Protein AF-A0A9P9IGJ9-F1 (afdb_monomer_lite)

Organism: NCBI:txid307937

Structure (mmCIF, N/CA/C/O backbone):
data_AF-A0A9P9IGJ9-F1
#
_entry.id   AF-A0A9P9IGJ9-F1
#
loop_
_atom_site.group_PDB
_atom_site.id
_atom_site.type_symbol
_atom_site.label_atom_id
_atom_site.label_alt_id
_atom_site.label_comp_id
_atom_site.label_asym_id
_atom_site.label_entity_id
_atom_site.label_seq_id
_atom_site.pdbx_PDB_ins_code
_atom_site.Cartn_x
_atom_site.Cartn_y
_atom_site.Cartn_z
_atom_site.occupancy
_atom_site.B_iso_or_equiv
_atom_site.auth_seq_id
_atom_site.auth_comp_id
_atom_site.auth_asym_id
_atom_site.auth_atom_id
_atom_site.pdbx_PDB_model_num
ATOM 1 N N . MET A 1 1 ? 9.001 7.731 -13.304 1.00 61.12 1 MET A N 1
ATOM 2 C CA . MET A 1 1 ? 9.177 6.287 -13.015 1.00 61.12 1 MET A CA 1
ATOM 3 C C . MET A 1 1 ? 9.022 5.970 -11.526 1.00 61.12 1 MET A C 1
ATOM 5 O O . MET A 1 1 ? 7.991 5.430 -11.162 1.00 61.12 1 MET A O 1
ATOM 9 N N . THR A 1 2 ? 9.947 6.361 -10.640 1.00 75.62 2 THR A N 1
ATOM 10 C CA . THR A 1 2 ? 9.779 6.184 -9.177 1.00 75.62 2 THR A CA 1
ATOM 11 C C . THR A 1 2 ? 8.713 7.102 -8.580 1.00 75.62 2 THR A C 1
ATOM 13 O O . THR A 1 2 ? 7.944 6.659 -7.740 1.00 75.62 2 THR A O 1
ATOM 16 N N . HIS A 1 3 ? 8.606 8.346 -9.056 1.00 80.56 3 HIS A N 1
ATOM 17 C CA . HIS A 1 3 ? 7.584 9.293 -8.589 1.00 80.56 3 HIS A CA 1
ATOM 18 C C . HIS A 1 3 ? 6.147 8.774 -8.787 1.00 80.56 3 HIS A C 1
ATOM 20 O O . HIS A 1 3 ? 5.355 8.802 -7.856 1.00 80.56 3 HIS A O 1
ATOM 26 N N . GLU A 1 4 ? 5.828 8.228 -9.967 1.00 83.50 4 GLU A N 1
ATOM 27 C CA . GLU A 1 4 ? 4.518 7.605 -10.241 1.00 83.50 4 GLU A CA 1
ATOM 28 C C . GLU A 1 4 ? 4.228 6.422 -9.316 1.00 83.50 4 GLU A C 1
ATOM 30 O O . GLU A 1 4 ? 3.097 6.229 -8.888 1.00 83.50 4 GLU A O 1
ATOM 35 N N . PHE A 1 5 ? 5.249 5.616 -9.008 1.00 84.62 5 PHE A N 1
ATOM 36 C CA . PHE A 1 5 ? 5.089 4.487 -8.098 1.00 84.62 5 PHE A CA 1
ATOM 37 C C . PHE A 1 5 ? 4.781 4.953 -6.667 1.00 84.62 5 PHE A C 1
ATOM 39 O O . PHE A 1 5 ? 3.953 4.342 -6.000 1.00 84.62 5 PHE A O 1
ATOM 46 N N . LEU A 1 6 ? 5.421 6.040 -6.225 1.00 88.50 6 LEU A N 1
ATOM 47 C CA . LEU A 1 6 ? 5.303 6.584 -4.871 1.00 88.50 6 LEU A CA 1
ATOM 48 C C . LEU A 1 6 ? 4.070 7.472 -4.664 1.00 88.50 6 LEU A C 1
ATOM 50 O O . LEU A 1 6 ? 3.716 7.757 -3.524 1.00 88.50 6 LEU A O 1
ATOM 54 N N . GLN A 1 7 ? 3.405 7.904 -5.734 1.00 89.62 7 GLN A N 1
ATOM 55 C CA . GLN A 1 7 ? 2.264 8.813 -5.643 1.00 89.62 7 GLN A CA 1
ATOM 56 C C . GLN A 1 7 ? 1.125 8.285 -4.744 1.00 89.62 7 GLN A C 1
ATOM 58 O O . GLN A 1 7 ? 0.669 9.059 -3.902 1.00 89.62 7 GLN A O 1
ATOM 63 N N . PRO A 1 8 ? 0.705 7.004 -4.816 1.00 87.62 8 PRO A N 1
ATOM 64 C CA . PRO A 1 8 ? -0.302 6.465 -3.898 1.00 87.62 8 PRO A CA 1
ATOM 65 C C . PRO A 1 8 ? 0.144 6.473 -2.429 1.00 87.62 8 PRO A C 1
ATOM 67 O O . PRO A 1 8 ? -0.658 6.754 -1.549 1.00 87.62 8 PRO A O 1
ATOM 70 N N . PHE A 1 9 ? 1.435 6.249 -2.154 1.00 86.00 9 PHE A N 1
ATOM 71 C CA . PHE A 1 9 ? 1.984 6.298 -0.791 1.00 86.00 9 PHE A CA 1
ATOM 72 C C . PHE A 1 9 ? 1.933 7.707 -0.213 1.00 86.00 9 PHE A C 1
ATOM 74 O O . PHE A 1 9 ? 1.643 7.884 0.967 1.00 86.00 9 PHE A O 1
ATOM 81 N N . TYR A 1 10 ? 2.209 8.711 -1.045 1.00 86.50 10 TYR A N 1
ATOM 82 C CA . TYR A 1 10 ? 2.120 10.105 -0.635 1.00 86.50 10 TYR A CA 1
ATOM 83 C C . TYR A 1 10 ? 0.679 10.497 -0.279 1.00 86.50 10 TYR A C 1
ATOM 85 O O . TYR A 1 10 ? 0.466 11.099 0.769 1.00 86.50 10 TYR A O 1
ATOM 93 N N . GLN A 1 11 ? -0.303 10.099 -1.097 1.00 86.19 11 GLN A N 1
ATOM 94 C CA . GLN A 1 11 ? -1.723 10.364 -0.820 1.00 86.19 11 GLN A CA 1
ATOM 95 C C . GLN A 1 11 ? -2.194 9.654 0.453 1.00 86.19 11 GLN A C 1
ATOM 97 O O . GLN A 1 11 ? -2.672 10.320 1.366 1.00 86.19 11 GLN A O 1
ATOM 102 N N . ALA A 1 12 ? -1.935 8.348 0.572 1.00 87.44 12 ALA A N 1
ATOM 103 C CA . ALA A 1 12 ? -2.291 7.581 1.764 1.00 87.44 12 ALA A CA 1
ATOM 104 C C . ALA A 1 12 ? -1.669 8.174 3.041 1.00 87.44 12 ALA A C 1
ATOM 106 O O . ALA A 1 12 ? -2.310 8.235 4.084 1.00 87.44 12 ALA A O 1
ATOM 107 N N . THR A 1 13 ? -0.427 8.666 2.965 1.00 86.88 13 THR A N 1
ATOM 108 C CA . THR A 1 13 ? 0.234 9.310 4.110 1.00 86.88 13 THR A CA 1
ATOM 109 C C . THR A 1 13 ? -0.446 10.620 4.508 1.00 86.88 13 THR A C 1
ATOM 111 O O . THR A 1 13 ? -0.585 10.882 5.700 1.00 86.88 13 THR A O 1
ATOM 114 N N . LEU A 1 14 ? -0.864 11.447 3.545 1.00 86.19 14 LEU A N 1
ATOM 115 C CA . LEU A 1 14 ? -1.574 12.696 3.837 1.00 86.19 14 LEU A CA 1
ATOM 116 C C . LEU A 1 14 ? -2.939 12.436 4.479 1.00 86.19 14 LEU A C 1
ATOM 118 O O . LEU A 1 14 ? -3.281 13.096 5.454 1.00 86.19 14 LEU A O 1
ATOM 122 N N . GLU A 1 15 ? -3.691 11.464 3.966 1.00 83.00 15 GLU A N 1
ATOM 123 C CA . GLU A 1 15 ? -5.005 11.088 4.503 1.00 83.00 15 GLU A CA 1
ATOM 124 C C . GLU A 1 15 ? -4.899 10.572 5.942 1.00 83.00 15 GLU A C 1
ATOM 126 O O . GLU A 1 15 ? -5.661 10.980 6.816 1.00 83.00 15 GLU A O 1
ATOM 131 N N . GLN A 1 16 ? -3.891 9.744 6.210 1.00 79.44 16 GLN A N 1
ATOM 132 C CA . GLN A 1 16 ? -3.652 9.150 7.522 1.00 79.44 16 GLN A CA 1
ATOM 133 C C . GLN A 1 16 ? -3.204 10.160 8.595 1.00 79.44 16 GLN A C 1
ATOM 135 O O . GLN A 1 16 ? -3.309 9.891 9.789 1.00 79.44 16 GLN A O 1
ATOM 140 N N . GLN A 1 17 ? -2.649 11.305 8.192 1.00 82.25 17 GLN A N 1
ATOM 141 C CA . GLN A 1 17 ? -2.182 12.347 9.116 1.00 82.25 17 GLN A CA 1
ATOM 142 C C . GLN A 1 17 ? -3.311 13.243 9.635 1.00 82.25 17 GLN A C 1
ATOM 144 O O . GLN A 1 17 ? -3.081 14.069 10.521 1.00 82.25 17 GLN A O 1
ATOM 149 N N . MET A 1 18 ? -4.517 13.107 9.086 1.00 77.00 18 MET A N 1
ATOM 150 C CA . MET A 1 18 ? -5.662 13.921 9.468 1.00 77.00 18 MET A CA 1
ATOM 151 C C . MET A 1 18 ? -6.251 13.455 10.806 1.00 77.00 18 MET A C 1
ATOM 153 O O . MET A 1 18 ? -6.248 12.272 11.127 1.00 77.00 18 MET A O 1
ATOM 157 N N . GLU A 1 19 ? -6.818 14.385 11.581 1.00 72.25 19 GLU A N 1
ATOM 158 C CA . GLU A 1 19 ? -7.412 14.103 12.905 1.00 72.25 19 GLU A CA 1
ATOM 159 C C . GLU A 1 19 ? -8.567 13.082 12.851 1.00 72.25 19 GLU A C 1
ATOM 161 O O . GLU A 1 19 ? -8.858 12.398 13.827 1.00 72.25 19 GLU A O 1
ATOM 166 N N . TRP A 1 20 ? -9.206 12.957 11.690 1.00 70.88 20 TRP A N 1
ATOM 167 C CA . TRP A 1 20 ? -10.318 12.047 11.416 1.00 70.88 20 TRP A CA 1
ATOM 168 C C . TRP A 1 20 ? -9.887 10.738 10.738 1.00 70.88 20 TRP A C 1
ATOM 170 O O . TRP A 1 20 ? -10.748 9.984 10.287 1.00 70.88 20 TRP A O 1
ATOM 180 N N . ALA A 1 21 ? -8.582 10.454 10.674 1.00 75.12 21 ALA A N 1
ATOM 181 C CA . ALA A 1 21 ? -8.084 9.178 10.180 1.00 75.12 21 ALA A CA 1
ATOM 182 C C . ALA A 1 21 ? -8.585 8.030 11.069 1.00 75.12 21 ALA A C 1
ATOM 184 O O . ALA A 1 21 ? -8.418 8.026 12.291 1.00 75.12 21 ALA A O 1
ATOM 185 N N . SER A 1 22 ? -9.209 7.044 10.438 1.00 76.44 22 SER A N 1
ATOM 186 C CA . SER A 1 22 ? -9.854 5.911 11.102 1.00 76.44 22 SER A CA 1
ATOM 187 C C . SER A 1 22 ? -9.221 4.591 10.675 1.00 76.44 22 SER A C 1
ATOM 189 O O . SER A 1 22 ? -8.629 4.495 9.602 1.00 76.44 22 SER A O 1
ATOM 191 N N . ILE A 1 23 ? -9.323 3.563 11.528 1.00 76.62 23 ILE A N 1
ATOM 192 C CA . ILE A 1 23 ? -8.699 2.245 11.303 1.00 76.62 23 ILE A CA 1
ATOM 193 C C . ILE A 1 23 ? -9.167 1.609 9.983 1.00 76.62 23 ILE A C 1
ATOM 195 O O . ILE A 1 23 ? -8.380 0.960 9.302 1.00 76.62 23 ILE A O 1
ATOM 199 N N . ASP A 1 24 ? -10.420 1.815 9.590 1.00 73.31 24 ASP A N 1
ATOM 200 C CA . ASP A 1 24 ? -10.969 1.343 8.319 1.00 73.31 24 ASP A CA 1
ATOM 201 C C . ASP A 1 24 ? -10.341 2.019 7.095 1.00 73.31 24 ASP A C 1
ATOM 203 O O . ASP A 1 24 ? -9.984 1.322 6.147 1.00 73.31 24 ASP A O 1
ATOM 207 N N . GLN A 1 25 ? -10.106 3.333 7.139 1.00 79.31 25 GLN A N 1
ATOM 208 C CA . GLN A 1 25 ? -9.392 4.047 6.073 1.00 79.31 25 GLN A CA 1
ATOM 209 C C . GLN A 1 25 ? -7.945 3.563 5.935 1.00 79.31 25 GLN A C 1
ATOM 211 O O . GLN A 1 25 ? -7.427 3.454 4.825 1.00 79.31 25 GLN A O 1
ATOM 216 N N . VAL A 1 26 ? -7.298 3.203 7.051 1.00 81.81 26 VAL A N 1
ATOM 217 C CA . VAL A 1 26 ? -5.961 2.587 7.019 1.00 81.81 26 VAL A CA 1
ATOM 218 C C . VAL A 1 26 ? -5.981 1.291 6.223 1.00 81.81 26 VAL A C 1
ATOM 220 O O . VAL A 1 26 ? -5.080 1.051 5.425 1.00 81.81 26 VAL A O 1
ATOM 223 N N . LEU A 1 27 ? -7.002 0.458 6.441 1.00 78.62 27 LEU A N 1
ATOM 224 C CA . LEU A 1 27 ? -7.131 -0.833 5.772 1.00 78.62 27 LEU A CA 1
ATOM 225 C C . LEU A 1 27 ? -7.359 -0.660 4.273 1.00 78.62 27 LEU A C 1
ATOM 227 O O . LEU A 1 27 ? -6.683 -1.306 3.478 1.00 78.62 27 LEU A O 1
ATOM 231 N N . GLU A 1 28 ? -8.230 0.269 3.884 1.00 82.31 28 GLU A N 1
ATOM 232 C CA . GLU A 1 28 ? -8.448 0.592 2.470 1.00 82.31 28 GLU A CA 1
ATOM 233 C C . GLU A 1 28 ? -7.172 1.099 1.799 1.00 82.31 28 GLU A C 1
ATOM 235 O O . GLU A 1 28 ? -6.814 0.654 0.707 1.00 82.31 28 GLU A O 1
ATOM 240 N N . ASN A 1 29 ? -6.428 1.966 2.482 1.00 85.81 29 ASN A N 1
ATOM 241 C CA . ASN A 1 29 ? -5.150 2.451 1.986 1.00 85.81 29 ASN A CA 1
ATOM 242 C C . ASN A 1 29 ? -4.109 1.331 1.878 1.00 85.81 29 ASN A C 1
ATOM 244 O O . ASN A 1 29 ? -3.369 1.279 0.895 1.00 85.81 29 ASN A O 1
ATOM 248 N N . MET A 1 30 ? -4.070 0.390 2.821 1.00 84.69 30 MET A N 1
ATOM 249 C CA . MET A 1 30 ? -3.206 -0.788 2.717 1.00 84.69 30 MET A CA 1
ATOM 250 C C . MET A 1 30 ? -3.569 -1.672 1.515 1.00 84.69 30 MET A C 1
ATOM 252 O O . MET A 1 30 ? -2.654 -2.087 0.799 1.00 84.69 30 MET A O 1
ATOM 256 N N . ASP A 1 31 ? -4.861 -1.876 1.229 1.00 84.81 31 ASP A N 1
ATOM 257 C CA . ASP A 1 31 ? -5.328 -2.655 0.070 1.00 84.81 31 ASP A CA 1
ATOM 258 C C . ASP A 1 31 ? -4.899 -1.989 -1.251 1.00 84.81 31 ASP A C 1
ATOM 260 O O . ASP A 1 31 ? -4.366 -2.642 -2.157 1.00 84.81 31 ASP A O 1
ATOM 264 N N . ILE A 1 32 ? -5.055 -0.663 -1.344 1.00 88.44 32 ILE A N 1
ATOM 265 C CA . ILE A 1 32 ? -4.631 0.137 -2.504 1.00 88.44 32 ILE A CA 1
ATOM 266 C C . ILE A 1 32 ? -3.116 0.027 -2.720 1.00 88.44 32 ILE A C 1
ATOM 268 O O . ILE A 1 32 ? -2.652 -0.178 -3.848 1.00 88.44 32 ILE A O 1
ATOM 272 N N . LEU A 1 33 ? -2.323 0.147 -1.650 1.00 89.81 33 LEU A N 1
ATOM 273 C CA . LEU A 1 33 ? -0.865 0.036 -1.729 1.00 89.81 33 LEU A CA 1
ATOM 274 C C . LEU A 1 33 ? -0.422 -1.382 -2.105 1.00 89.81 33 LEU A C 1
ATOM 276 O O . LEU A 1 33 ? 0.521 -1.536 -2.886 1.00 89.81 33 LEU A O 1
ATOM 280 N N . PHE A 1 34 ? -1.109 -2.413 -1.612 1.00 87.81 34 PHE A N 1
ATOM 281 C CA . PHE A 1 34 ? -0.836 -3.799 -1.983 1.00 87.81 34 PHE A CA 1
ATOM 282 C C . PHE A 1 34 ? -1.049 -4.023 -3.484 1.00 87.81 34 PHE A C 1
ATOM 284 O O . PHE A 1 34 ? -0.136 -4.492 -4.171 1.00 87.81 34 PHE A O 1
ATOM 291 N N . LEU A 1 35 ? -2.191 -3.583 -4.023 1.00 88.62 35 LEU A N 1
ATOM 292 C CA . LEU A 1 35 ? -2.491 -3.653 -5.456 1.00 88.62 35 LEU A CA 1
ATOM 293 C C . LEU A 1 35 ? -1.461 -2.883 -6.302 1.00 88.62 35 LEU A C 1
ATOM 295 O O . LEU A 1 35 ? -1.035 -3.350 -7.361 1.00 88.62 35 LEU A O 1
ATOM 299 N N . GLN A 1 36 ? -1.005 -1.722 -5.826 1.00 90.94 36 GLN A N 1
ATOM 300 C CA . GLN A 1 36 ? 0.044 -0.949 -6.493 1.00 90.94 36 GLN A CA 1
ATOM 301 C C . GLN A 1 36 ? 1.364 -1.731 -6.591 1.00 90.94 36 GLN A C 1
ATOM 303 O O . GLN A 1 36 ? 2.022 -1.694 -7.635 1.00 90.94 36 GLN A O 1
ATOM 308 N N . PHE A 1 37 ? 1.753 -2.469 -5.546 1.00 90.25 37 PHE A N 1
ATOM 309 C CA . PHE A 1 37 ? 2.912 -3.362 -5.606 1.00 90.25 37 PHE A CA 1
ATOM 310 C C . PHE A 1 37 ? 2.704 -4.520 -6.591 1.00 90.25 37 PHE A C 1
ATOM 312 O O . PHE A 1 37 ? 3.639 -4.880 -7.310 1.00 90.25 37 PHE A O 1
ATOM 319 N N . GLU A 1 38 ? 1.499 -5.088 -6.676 1.00 90.06 38 GLU A N 1
ATOM 320 C CA . GLU A 1 38 ? 1.194 -6.149 -7.643 1.00 90.06 38 GLU A CA 1
ATOM 321 C C . GLU A 1 38 ? 1.317 -5.684 -9.089 1.00 90.06 38 GLU A C 1
ATOM 323 O O . GLU A 1 38 ? 2.025 -6.306 -9.887 1.00 90.06 38 GLU A O 1
ATOM 328 N N . ASN A 1 39 ? 0.744 -4.524 -9.393 1.00 90.56 39 ASN A N 1
ATOM 329 C CA . ASN A 1 39 ? 0.873 -3.890 -10.699 1.00 90.56 39 ASN A CA 1
ATOM 330 C C . ASN A 1 39 ? 2.333 -3.524 -11.008 1.00 90.56 39 ASN A C 1
ATOM 332 O O . ASN A 1 39 ? 2.800 -3.674 -12.141 1.00 90.56 39 ASN A O 1
ATOM 336 N N . ALA A 1 40 ? 3.088 -3.083 -9.999 1.00 89.19 40 ALA A N 1
ATOM 337 C CA . ALA A 1 40 ? 4.497 -2.736 -10.140 1.00 89.19 40 ALA A CA 1
ATOM 338 C C . ALA A 1 40 ? 5.392 -3.949 -10.448 1.00 89.19 40 ALA A C 1
ATOM 340 O O . ALA A 1 40 ? 6.361 -3.784 -11.193 1.00 89.19 40 ALA A O 1
ATOM 341 N N . LYS A 1 41 ? 5.064 -5.155 -9.953 1.00 88.69 41 LYS A N 1
ATOM 342 C CA . LYS A 1 41 ? 5.783 -6.398 -10.308 1.00 88.69 41 LYS A CA 1
ATOM 343 C C . LYS A 1 41 ? 5.751 -6.637 -11.821 1.00 88.69 41 LYS A C 1
ATOM 345 O O . LYS A 1 41 ? 6.776 -6.973 -12.406 1.00 88.69 41 LYS A O 1
ATOM 350 N N . VAL A 1 42 ? 4.603 -6.396 -12.459 1.00 91.25 42 VAL A N 1
ATOM 351 C CA . VAL A 1 42 ? 4.440 -6.535 -13.916 1.00 91.25 42 VAL A CA 1
ATOM 352 C C . VAL A 1 42 ? 5.082 -5.358 -14.656 1.00 91.25 42 VAL A C 1
ATOM 354 O O . VAL A 1 42 ? 5.892 -5.563 -15.559 1.00 91.25 42 VAL A O 1
ATOM 357 N N .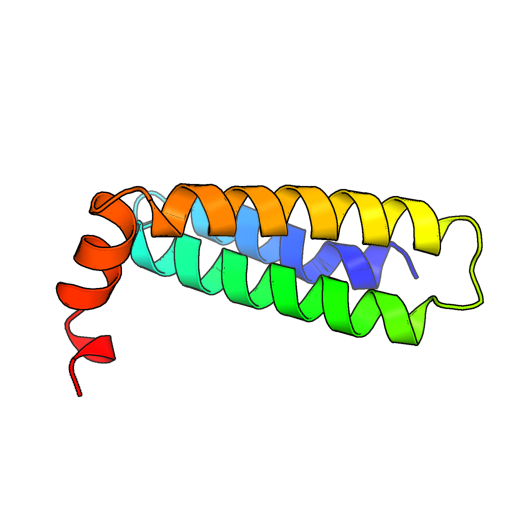 LYS A 1 43 ? 4.781 -4.115 -14.248 1.00 89.81 43 LYS A N 1
ATOM 358 C CA . LYS A 1 43 ? 5.249 -2.886 -14.923 1.00 89.81 43 LYS A CA 1
ATOM 359 C C . LYS A 1 43 ? 6.775 -2.749 -14.926 1.00 89.81 43 LYS A C 1
ATOM 361 O O . LYS A 1 43 ? 7.340 -2.218 -15.879 1.00 89.81 43 LYS A O 1
ATOM 366 N N . TYR A 1 44 ? 7.445 -3.205 -13.868 1.00 88.44 44 TYR A N 1
ATOM 367 C CA . TYR A 1 44 ? 8.889 -3.042 -13.693 1.00 88.44 44 TYR A CA 1
ATOM 368 C C . TYR A 1 44 ? 9.682 -4.346 -13.791 1.00 88.44 44 TYR A C 1
ATOM 370 O O . TYR A 1 44 ? 10.852 -4.344 -13.419 1.00 88.44 44 TYR A O 1
ATOM 378 N N . ALA A 1 45 ? 9.109 -5.422 -14.341 1.00 86.56 45 ALA A N 1
ATOM 379 C CA . ALA A 1 45 ? 9.756 -6.735 -14.439 1.00 86.56 45 ALA A CA 1
ATOM 380 C C . ALA A 1 45 ? 11.163 -6.698 -15.075 1.00 86.56 45 ALA A C 1
ATOM 382 O O . ALA A 1 45 ? 12.047 -7.459 -14.692 1.00 86.56 45 ALA A O 1
ATOM 383 N N . HIS A 1 46 ? 11.399 -5.778 -16.015 1.00 88.75 46 HIS A N 1
ATOM 384 C CA . HIS A 1 46 ? 12.684 -5.618 -16.706 1.00 88.75 46 HIS A CA 1
ATOM 385 C C . HIS A 1 46 ? 13.602 -4.542 -16.097 1.00 88.75 46 HIS A C 1
ATOM 387 O O . HIS A 1 46 ? 14.683 -4.280 -16.618 1.00 88.75 46 HIS A O 1
ATOM 393 N N . ASN A 1 47 ? 13.200 -3.904 -14.993 1.00 88.62 47 ASN A N 1
ATOM 394 C CA . ASN A 1 47 ? 14.001 -2.904 -14.293 1.00 88.62 47 ASN A CA 1
ATOM 395 C C . ASN A 1 47 ? 14.623 -3.520 -13.033 1.00 88.62 47 ASN A C 1
ATOM 397 O O . ASN A 1 47 ? 14.030 -3.489 -11.955 1.00 88.62 47 ASN A O 1
ATOM 401 N N . ALA A 1 48 ? 15.849 -4.032 -13.165 1.00 84.62 48 ALA A N 1
ATOM 402 C CA . ALA A 1 48 ? 16.562 -4.751 -12.104 1.00 84.62 48 ALA A CA 1
ATOM 403 C C . ALA A 1 48 ? 16.642 -3.994 -10.763 1.00 84.62 48 ALA A C 1
ATOM 405 O O . ALA A 1 48 ? 16.616 -4.609 -9.699 1.00 84.62 48 ALA A O 1
ATOM 406 N N . ARG A 1 49 ? 16.700 -2.655 -10.794 1.00 84.50 49 ARG A N 1
ATOM 407 C CA . ARG A 1 49 ? 16.717 -1.832 -9.577 1.00 84.50 49 ARG A CA 1
ATOM 408 C C . ARG A 1 49 ? 15.348 -1.796 -8.897 1.00 84.50 49 ARG A C 1
ATOM 410 O O . ARG A 1 49 ? 15.273 -1.894 -7.678 1.00 84.50 49 ARG A O 1
ATOM 417 N N . MET A 1 50 ? 14.282 -1.641 -9.678 1.00 86.75 50 MET A N 1
ATOM 418 C CA . MET A 1 50 ? 12.915 -1.538 -9.160 1.00 86.75 50 MET A CA 1
ATOM 419 C C . MET A 1 50 ? 12.373 -2.881 -8.675 1.00 86.75 50 MET A C 1
ATOM 421 O O . MET A 1 50 ? 11.676 -2.895 -7.667 1.00 86.75 50 MET A O 1
ATOM 425 N N . VAL A 1 51 ? 12.711 -3.993 -9.340 1.00 89.38 51 VAL A N 1
ATOM 426 C CA . VAL A 1 51 ? 12.226 -5.337 -8.973 1.00 89.38 51 VAL A CA 1
ATOM 427 C C . VAL A 1 51 ? 12.503 -5.634 -7.501 1.00 89.38 51 VAL A C 1
ATOM 429 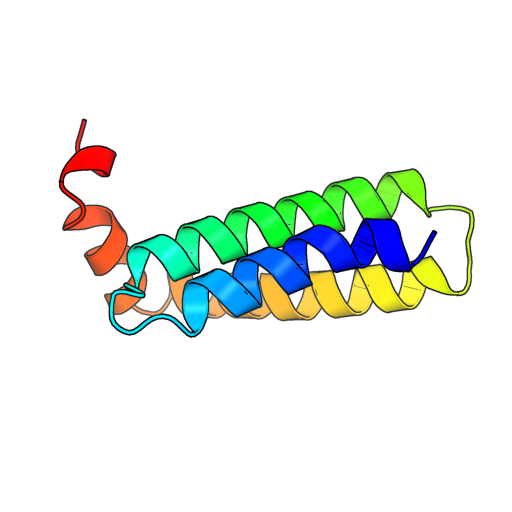O O . VAL A 1 51 ? 11.575 -5.944 -6.760 1.00 89.38 51 VAL A O 1
ATOM 432 N N . ASN A 1 52 ? 13.741 -5.447 -7.038 1.00 88.12 52 ASN A N 1
ATOM 433 C CA . ASN A 1 52 ? 14.096 -5.736 -5.646 1.00 88.12 52 ASN A CA 1
ATOM 434 C C . ASN A 1 52 ? 13.330 -4.849 -4.652 1.00 88.12 52 ASN A C 1
ATOM 436 O O . ASN A 1 52 ? 12.827 -5.342 -3.646 1.00 88.12 52 ASN A O 1
ATOM 440 N N . SER A 1 53 ? 13.193 -3.552 -4.940 1.00 87.62 53 SER A N 1
ATOM 441 C CA . SER A 1 53 ? 12.451 -2.626 -4.075 1.00 87.62 53 SER A CA 1
ATOM 442 C C . SER A 1 53 ? 10.953 -2.944 -4.019 1.00 87.62 53 SER A C 1
ATOM 444 O O . SER A 1 53 ? 10.362 -2.914 -2.942 1.00 87.62 53 SER A O 1
ATOM 446 N N . VAL A 1 54 ? 10.347 -3.288 -5.160 1.00 90.31 54 VAL A N 1
ATOM 447 C CA . VAL A 1 54 ? 8.934 -3.685 -5.260 1.00 90.31 54 VAL A CA 1
ATOM 448 C C . VAL A 1 54 ? 8.692 -4.996 -4.515 1.00 90.31 54 VAL A C 1
ATOM 450 O O . VAL A 1 54 ? 7.749 -5.082 -3.735 1.00 90.31 54 VAL A O 1
ATOM 453 N N . HIS A 1 55 ? 9.564 -5.992 -4.689 1.00 89.88 55 HIS A N 1
ATOM 454 C CA . HIS A 1 55 ? 9.464 -7.264 -3.974 1.00 89.88 55 HIS A CA 1
ATOM 455 C C . HIS A 1 55 ? 9.588 -7.091 -2.458 1.00 89.88 55 HIS A C 1
ATOM 457 O O . HIS A 1 55 ? 8.800 -7.678 -1.720 1.00 89.88 55 HIS A O 1
ATOM 463 N N . MET A 1 56 ? 10.528 -6.265 -1.990 1.00 90.31 56 MET A N 1
ATOM 464 C CA . MET A 1 56 ? 10.685 -6.005 -0.557 1.00 90.31 56 MET A CA 1
ATOM 465 C C . MET A 1 56 ? 9.469 -5.298 0.042 1.00 90.31 56 MET A C 1
ATOM 467 O O . MET A 1 56 ? 8.988 -5.713 1.093 1.00 90.31 56 MET A O 1
ATOM 471 N N . GLY A 1 57 ? 8.945 -4.263 -0.620 1.00 88.62 57 GLY A N 1
ATOM 472 C CA . GLY A 1 57 ? 7.762 -3.555 -0.128 1.00 88.62 57 GLY A CA 1
ATOM 473 C C . GLY A 1 57 ? 6.502 -4.428 -0.128 1.00 88.62 57 GLY A C 1
ATOM 474 O O . GLY A 1 57 ? 5.770 -4.445 0.860 1.00 88.62 57 GLY A O 1
ATOM 475 N N . TRP A 1 58 ? 6.309 -5.236 -1.176 1.00 91.38 58 TRP A N 1
ATOM 476 C CA . TRP A 1 58 ? 5.234 -6.230 -1.231 1.00 91.38 58 TRP A CA 1
ATOM 477 C C . TRP A 1 58 ? 5.350 -7.268 -0.106 1.00 91.38 58 TRP A C 1
ATOM 479 O O . TRP A 1 58 ? 4.355 -7.585 0.540 1.00 91.38 58 TRP A O 1
ATOM 489 N N . TRP A 1 59 ? 6.560 -7.771 0.170 1.00 90.31 59 TRP A N 1
ATOM 490 C CA . TRP A 1 59 ? 6.797 -8.752 1.234 1.00 90.31 59 TRP A CA 1
ATOM 491 C C . TRP A 1 59 ? 6.459 -8.200 2.623 1.00 90.31 59 TRP A C 1
ATOM 493 O O . TRP A 1 59 ? 5.817 -8.891 3.412 1.00 90.31 59 TRP A O 1
ATOM 503 N N . VAL A 1 60 ? 6.831 -6.947 2.911 1.00 88.06 60 VAL A N 1
ATOM 504 C CA . VAL A 1 60 ? 6.483 -6.292 4.182 1.00 88.06 60 VAL A CA 1
ATOM 505 C C . VAL A 1 60 ? 4.966 -6.186 4.340 1.00 88.06 60 VAL A C 1
ATOM 507 O O . VAL A 1 60 ? 4.442 -6.592 5.373 1.00 88.06 60 VAL A O 1
ATOM 510 N N . LEU A 1 61 ? 4.245 -5.705 3.322 1.00 84.62 61 LEU A N 1
ATOM 511 C CA . LEU A 1 61 ? 2.779 -5.628 3.376 1.00 84.62 61 LEU A CA 1
ATOM 512 C C . LEU A 1 61 ? 2.132 -7.009 3.509 1.00 84.62 61 LEU A C 1
ATOM 514 O O . LEU A 1 61 ? 1.235 -7.180 4.325 1.00 84.62 61 LEU A O 1
ATOM 518 N N . SER A 1 62 ? 2.623 -8.012 2.779 1.00 84.88 62 SER A N 1
ATOM 519 C CA . SER A 1 62 ? 2.148 -9.394 2.910 1.00 84.88 62 SER A CA 1
ATOM 520 C C . SER A 1 62 ? 2.300 -9.918 4.341 1.00 84.88 62 SER A C 1
ATOM 522 O O . SER A 1 62 ? 1.402 -10.597 4.831 1.00 84.88 62 SER A O 1
ATOM 524 N N . LYS A 1 63 ? 3.392 -9.570 5.034 1.00 84.75 63 LYS A N 1
ATOM 525 C CA . LYS A 1 63 ? 3.574 -9.915 6.449 1.00 84.75 63 LYS A CA 1
ATOM 526 C C . LYS A 1 63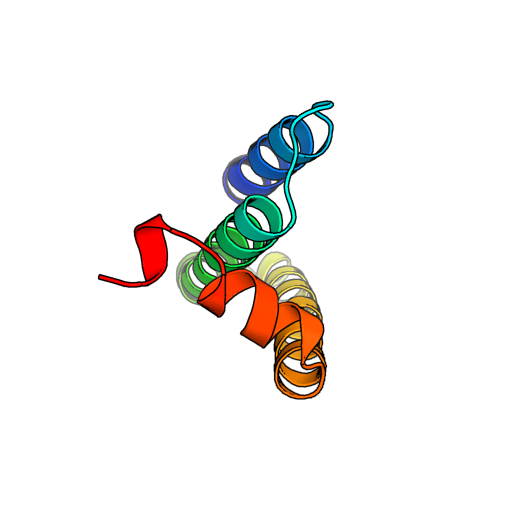 ? 2.594 -9.196 7.364 1.00 84.75 63 LYS A C 1
ATOM 528 O O . LYS A 1 63 ? 2.096 -9.813 8.299 1.00 84.75 63 LYS A O 1
ATOM 533 N N . TYR A 1 64 ? 2.282 -7.935 7.082 1.00 79.25 64 TYR A N 1
ATOM 534 C CA . TYR A 1 64 ? 1.236 -7.228 7.814 1.00 79.25 64 TYR A CA 1
ATOM 535 C C . TYR A 1 64 ? -0.130 -7.905 7.664 1.00 79.25 64 TYR A C 1
ATOM 537 O O . TYR A 1 64 ? -0.804 -8.058 8.676 1.00 79.25 64 TYR A O 1
ATOM 545 N N . TYR A 1 65 ? -0.501 -8.370 6.464 1.00 76.56 65 TYR A N 1
ATOM 546 C CA . TYR A 1 65 ? -1.749 -9.120 6.272 1.00 76.56 65 TYR A CA 1
ATOM 547 C C . TYR A 1 65 ? -1.745 -10.476 6.989 1.00 76.56 65 TYR A C 1
ATOM 549 O O . TYR A 1 65 ? -2.711 -10.839 7.654 1.00 76.56 65 TYR A O 1
ATOM 557 N N . GLU A 1 66 ? -0.628 -11.205 6.922 1.00 80.50 66 GLU A N 1
ATOM 558 C CA . GLU A 1 66 ? -0.481 -12.495 7.609 1.00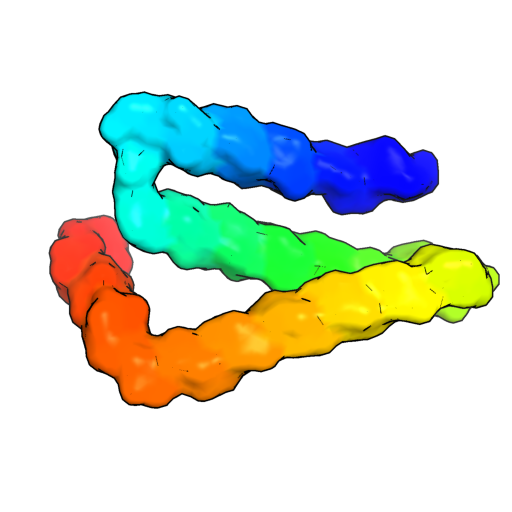 80.50 66 GLU A CA 1
ATOM 559 C C . GLU A 1 66 ? -0.643 -12.361 9.134 1.00 80.50 66 GLU A C 1
ATOM 561 O O . GLU A 1 66 ? -1.203 -13.241 9.787 1.00 80.50 66 GLU A O 1
ATOM 566 N N . GLU A 1 67 ? -0.162 -11.260 9.716 1.00 75.88 67 GLU A N 1
ATOM 567 C CA . GLU A 1 67 ? -0.336 -10.959 11.138 1.00 75.88 67 GLU A CA 1
ATOM 568 C C . GLU A 1 67 ? -1.706 -10.335 11.451 1.00 75.88 67 GLU A C 1
ATOM 570 O O . GLU A 1 67 ? -2.262 -10.594 12.521 1.00 75.88 67 GLU A O 1
ATOM 575 N N . SER A 1 68 ? -2.295 -9.553 10.538 1.00 67.62 68 SER A N 1
ATOM 576 C CA . SER A 1 68 ? -3.634 -8.987 10.732 1.00 67.62 68 SER A CA 1
ATOM 577 C C . SER A 1 68 ? -4.721 -10.054 10.717 1.00 67.62 68 SER A C 1
ATOM 579 O O . SER A 1 68 ? -5.637 -9.973 11.529 1.00 67.62 68 SER A O 1
ATOM 581 N N . ASP A 1 69 ? -4.587 -11.088 9.882 1.00 65.62 69 ASP A N 1
ATOM 582 C CA . ASP A 1 69 ? -5.512 -12.231 9.848 1.00 65.62 69 ASP A CA 1
ATOM 583 C C . ASP A 1 69 ? -5.507 -13.022 11.166 1.00 65.62 69 ASP A C 1
ATOM 585 O O . ASP A 1 69 ? -6.494 -13.663 11.529 1.00 65.62 69 ASP A O 1
ATOM 589 N N . LYS A 1 70 ? -4.410 -12.947 11.930 1.00 65.25 70 LYS A N 1
ATOM 590 C CA . LYS A 1 70 ? -4.294 -13.548 13.268 1.00 65.25 70 LYS A CA 1
ATOM 591 C C . LYS A 1 70 ? -4.848 -12.643 14.370 1.00 65.25 70 LYS A C 1
ATOM 593 O O . LYS A 1 70 ? -5.102 -13.128 15.474 1.00 65.25 70 LYS A O 1
ATOM 598 N N . ASN A 1 71 ? -5.018 -11.345 14.112 1.00 64.50 71 ASN A N 1
ATOM 599 C CA . ASN A 1 71 ? -5.434 -10.375 15.116 1.00 64.50 71 ASN A CA 1
ATOM 600 C C . ASN A 1 71 ? -6.916 -9.983 14.939 1.00 64.50 71 ASN A C 1
ATOM 602 O O . ASN A 1 71 ? -7.273 -9.298 13.976 1.00 64.50 71 ASN A O 1
ATOM 606 N N . PRO A 1 72 ? -7.791 -10.323 15.906 1.00 64.69 72 PRO A N 1
ATOM 607 C CA . PRO A 1 72 ? -9.228 -10.084 15.799 1.00 64.69 72 PRO A CA 1
ATOM 608 C C . PRO A 1 72 ? -9.595 -8.601 15.682 1.00 64.69 72 PRO A C 1
ATOM 610 O O . PRO A 1 72 ? -10.699 -8.301 15.238 1.00 64.69 72 PRO A O 1
ATOM 613 N N . ILE A 1 73 ? -8.704 -7.667 16.035 1.00 65.56 73 ILE A N 1
ATOM 614 C CA . ILE A 1 73 ? -8.944 -6.222 15.912 1.00 65.56 73 ILE A CA 1
ATOM 615 C C . ILE A 1 73 ? -9.221 -5.834 14.451 1.00 65.56 73 ILE A C 1
ATOM 617 O O . ILE A 1 73 ? -10.160 -5.082 14.195 1.00 65.56 73 ILE A O 1
ATOM 621 N N . TYR A 1 74 ? -8.475 -6.389 13.492 1.00 65.88 74 TYR A N 1
ATOM 622 C CA . TYR A 1 74 ? -8.646 -6.070 12.070 1.00 65.88 74 TYR A CA 1
ATOM 623 C C . TYR A 1 74 ? -9.933 -6.662 11.495 1.00 65.88 74 TYR A C 1
ATOM 625 O O . TYR A 1 74 ? -10.708 -5.956 10.849 1.00 65.88 74 TYR A O 1
ATOM 633 N N . ALA A 1 75 ? -10.219 -7.927 11.817 1.00 67.50 75 ALA A N 1
ATOM 634 C CA . ALA A 1 75 ? -11.484 -8.562 11.455 1.00 67.50 75 ALA A CA 1
ATOM 635 C C . ALA A 1 75 ? -12.687 -7.810 12.055 1.00 67.50 75 ALA A C 1
ATOM 637 O O . ALA A 1 75 ? -13.705 -7.612 11.395 1.00 67.50 75 ALA A O 1
ATOM 638 N N . THR A 1 76 ? -12.558 -7.334 13.297 1.00 71.06 76 THR A N 1
ATOM 639 C CA . THR A 1 76 ? -13.621 -6.597 13.990 1.00 71.06 76 THR A CA 1
ATOM 640 C C . THR A 1 76 ? -13.841 -5.212 13.383 1.00 71.06 76 THR A C 1
ATOM 642 O O . THR A 1 76 ? -14.989 -4.810 13.224 1.00 71.06 76 THR A O 1
ATOM 645 N N . ALA A 1 77 ? -12.783 -4.493 12.995 1.00 70.38 77 ALA A N 1
ATOM 646 C CA . ALA A 1 77 ? -12.907 -3.187 12.343 1.00 70.38 77 ALA A CA 1
ATOM 647 C C . ALA A 1 77 ? -13.697 -3.274 11.025 1.00 70.38 77 ALA A C 1
ATOM 649 O O . ALA A 1 77 ? -14.617 -2.486 10.810 1.00 70.38 77 ALA A O 1
ATOM 650 N N . LEU A 1 78 ? -13.411 -4.285 10.195 1.00 69.25 78 LEU A N 1
ATOM 651 C CA . LEU A 1 78 ? -14.169 -4.556 8.967 1.00 69.25 78 LEU A CA 1
ATOM 652 C C . LEU A 1 78 ? -15.630 -4.927 9.260 1.00 69.25 78 LEU A C 1
ATOM 654 O O . LEU A 1 78 ? -16.537 -4.402 8.620 1.00 69.25 78 LEU A O 1
ATOM 658 N N . LEU A 1 79 ? -15.870 -5.790 10.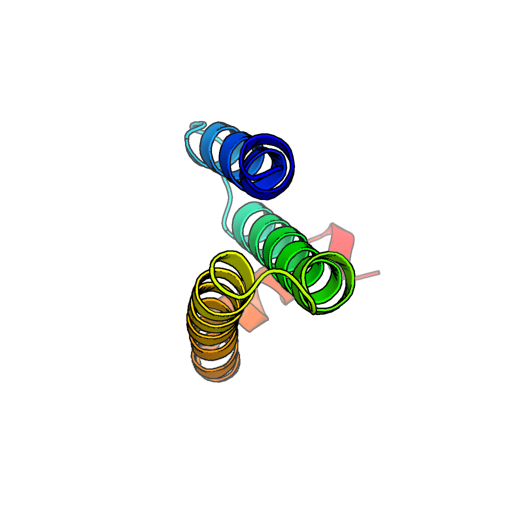254 1.00 73.38 79 LEU A N 1
ATOM 659 C CA . LEU A 1 79 ? -17.219 -6.214 10.655 1.00 73.38 79 LEU A CA 1
ATOM 660 C C . LEU A 1 79 ? -18.076 -5.076 11.223 1.00 73.38 79 LEU A C 1
ATOM 662 O O . LEU A 1 79 ? -19.292 -5.046 11.019 1.00 73.38 79 LEU A O 1
ATOM 666 N N . LEU A 1 80 ? -17.469 -4.158 11.973 1.00 74.31 80 LEU A N 1
ATOM 667 C CA . LEU A 1 80 ? -18.174 -3.033 12.583 1.00 74.31 80 LEU A CA 1
ATOM 668 C C . LEU A 1 80 ? -18.454 -1.910 11.580 1.00 74.31 80 LEU A C 1
ATOM 670 O O . LEU A 1 80 ? -19.382 -1.121 11.807 1.00 74.31 80 LEU A O 1
ATOM 674 N N . HIS A 1 81 ? -17.728 -1.866 10.459 1.00 70.19 81 HIS A N 1
ATOM 675 C CA . HIS A 1 81 ? -17.900 -0.836 9.444 1.00 70.19 81 HIS A CA 1
ATOM 676 C C . HIS A 1 81 ? -19.322 -0.872 8.853 1.00 70.19 81 HIS A C 1
ATOM 678 O O . HIS A 1 81 ? -19.762 -1.912 8.352 1.00 70.19 81 HIS A O 1
ATOM 684 N N . PRO A 1 82 ? -20.107 0.218 8.955 1.00 70.62 82 PRO A N 1
ATOM 685 C CA . PRO A 1 82 ? -21.497 0.230 8.499 1.00 70.62 82 PRO A CA 1
ATOM 686 C C . PRO A 1 82 ? -21.650 -0.012 6.995 1.00 70.62 82 PRO A C 1
ATOM 688 O O . PRO A 1 82 ? -22.655 -0.587 6.581 1.00 70.62 82 PRO A O 1
ATOM 691 N N . GLU A 1 83 ? -20.667 0.404 6.191 1.00 70.25 83 GLU A N 1
ATOM 692 C CA . GLU A 1 83 ? -20.736 0.310 4.730 1.00 70.25 83 GLU A CA 1
ATOM 693 C C . GLU A 1 83 ? -20.298 -1.058 4.195 1.00 70.25 83 GLU A C 1
ATOM 695 O O . GLU A 1 83 ? -20.807 -1.492 3.166 1.00 70.25 83 GLU A O 1
ATOM 700 N N . LYS A 1 84 ? -19.438 -1.790 4.920 1.00 64.12 84 LYS A N 1
ATOM 701 C CA . LYS A 1 84 ? -18.955 -3.127 4.513 1.00 64.12 84 LYS A CA 1
ATOM 702 C C . LYS A 1 84 ? -19.822 -4.295 4.993 1.00 64.12 84 LYS A C 1
ATOM 704 O O . LYS A 1 84 ? -19.494 -5.451 4.748 1.00 6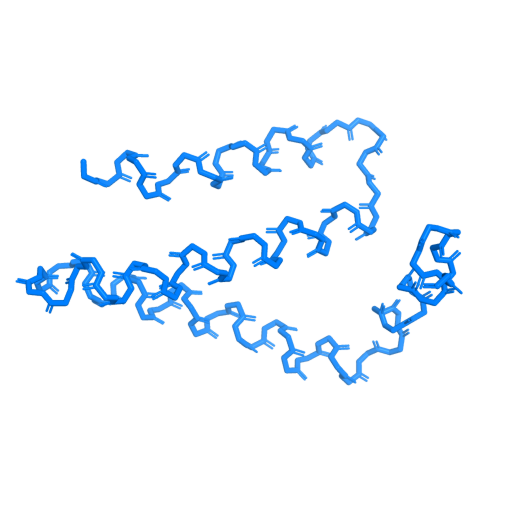4.12 84 LYS A O 1
ATOM 709 N N . ARG A 1 85 ? -20.941 -4.004 5.666 1.00 61.78 85 ARG A N 1
ATOM 710 C CA . ARG A 1 85 ? -21.926 -4.998 6.136 1.00 61.78 85 ARG A CA 1
ATOM 711 C C . ARG A 1 85 ? -23.010 -5.364 5.113 1.00 61.78 85 ARG A C 1
ATOM 713 O O . ARG A 1 85 ? -23.855 -6.197 5.439 1.00 61.78 85 ARG A O 1
ATOM 720 N N . ARG A 1 86 ? -23.045 -4.716 3.946 1.00 51.50 86 ARG A N 1
ATOM 721 C CA . ARG A 1 86 ? -24.069 -4.941 2.912 1.00 51.50 86 ARG A CA 1
ATOM 722 C C . ARG A 1 86 ? -23.628 -5.924 1.843 1.00 51.50 86 ARG A C 1
ATOM 724 O O . ARG A 1 86 ? -22.450 -5.855 1.440 1.00 51.50 86 ARG A O 1
#

Foldseek 3Di:
DVCVLCVLVVVLVVLCPDPPRDPVSNVVSLVVNLVSLVVQCVVCVVPPVSNVVSVVVNVVSVVVVVVLVVPVVNVVSLVPDPVNVD

pLDDT: mean 80.6, std 9.23, range [51.5, 91.38]

Sequence (86 aa):
MTHEFLQPFYQATLEQQMEWASIDQVLENMDILFLQFENAKVKYAHNARMVNSVHMGWWVLSKYYEESDKNPIYATALLLHPEKRR

Radius of gyration: 14.66 Å; chains: 1; bounding box: 41×28×33 Å

Secondary structure (DSSP, 8-state):
-HHHHHHHHHHHHHHHTSTT--HHHHHHHHHHHHHHHHHHHHHTTT-HHHHHHHHHHHHHHHHHHHHHTT-HHHHHHHHH-SSTT-